Protein AF-A0AAE4KQ50-F1 (afdb_monomer)

Foldseek 3Di:
DDDDDDDDDDDPDPDDPPPPDDPPPPPPPDDDQDPVNVVVVVVVVVVVVVVVVVVVVVVVLVVVVVVVVVVVVVLVVLLVVLCLVLVVPNVLLFDDWLLPDDQPVADDPDDDSSSSSSNSSNVSSVVQVPDPFAPWTWGWDDDPQKIKIKIWGADPPPRDIDIDIDIDGHDD

Structure (mmCIF, N/CA/C/O backbone):
data_AF-A0AAE4KQ50-F1
#
_entry.id   AF-A0AAE4KQ50-F1
#
loop_
_atom_site.group_PDB
_atom_site.id
_atom_site.type_symbol
_atom_site.label_atom_id
_atom_site.label_alt_id
_atom_site.label_comp_id
_atom_site.label_asym_id
_atom_site.label_entity_id
_atom_site.label_seq_id
_atom_site.pdbx_PDB_ins_code
_atom_site.Cartn_x
_atom_site.Cartn_y
_atom_site.Cartn_z
_atom_site.occupancy
_atom_site.B_iso_or_equiv
_atom_site.auth_seq_id
_atom_site.auth_comp_id
_atom_site.auth_asym_id
_atom_site.auth_atom_id
_atom_site.pdbx_PDB_model_num
ATOM 1 N N . MET A 1 1 ? 56.672 -20.445 16.147 1.00 42.69 1 MET A N 1
ATOM 2 C CA . MET A 1 1 ? 56.615 -21.146 14.847 1.00 42.69 1 MET A CA 1
ATOM 3 C C . MET A 1 1 ? 57.744 -20.590 13.990 1.00 42.69 1 MET A C 1
ATOM 5 O O . MET A 1 1 ? 57.677 -19.436 13.601 1.00 42.69 1 MET A O 1
ATOM 9 N N . ASN A 1 2 ? 58.849 -21.330 13.867 1.00 33.19 2 ASN A N 1
ATOM 10 C CA . ASN A 1 2 ? 60.110 -20.856 13.283 1.00 33.19 2 ASN A CA 1
ATOM 11 C C . ASN A 1 2 ? 60.237 -21.408 11.859 1.00 33.19 2 ASN A C 1
ATOM 13 O O . ASN A 1 2 ? 60.316 -22.623 11.686 1.00 33.19 2 ASN A O 1
ATOM 17 N N . ILE A 1 3 ? 60.247 -20.533 10.855 1.00 40.19 3 ILE A N 1
ATOM 18 C CA . ILE A 1 3 ? 60.419 -20.920 9.452 1.00 40.19 3 ILE A CA 1
ATOM 19 C C . ILE A 1 3 ? 61.920 -20.927 9.152 1.00 40.19 3 ILE A C 1
ATOM 21 O O . ILE A 1 3 ? 62.582 -19.892 9.198 1.00 40.19 3 ILE A O 1
ATOM 25 N N . ARG A 1 4 ? 62.466 -22.116 8.875 1.00 44.28 4 ARG A N 1
ATOM 26 C CA . ARG A 1 4 ? 63.839 -22.289 8.390 1.00 44.28 4 ARG A CA 1
ATOM 27 C C . ARG A 1 4 ? 63.887 -21.961 6.896 1.00 44.28 4 ARG A C 1
ATOM 29 O O . ARG A 1 4 ? 63.162 -22.560 6.110 1.00 44.28 4 ARG A O 1
ATOM 36 N N . GLN A 1 5 ? 64.754 -21.020 6.533 1.00 49.97 5 GLN A N 1
ATOM 37 C CA . GLN A 1 5 ? 65.153 -20.723 5.156 1.00 49.97 5 GLN A CA 1
ATOM 38 C C . GLN A 1 5 ? 65.790 -21.971 4.521 1.00 49.97 5 GLN A C 1
ATOM 40 O O . GLN A 1 5 ? 66.689 -22.577 5.108 1.00 49.97 5 GLN A O 1
ATOM 45 N N . ILE A 1 6 ? 65.317 -22.364 3.338 1.00 55.34 6 ILE A N 1
ATOM 46 C CA . ILE A 1 6 ? 65.887 -23.465 2.556 1.00 55.34 6 ILE A CA 1
ATOM 47 C C . ILE A 1 6 ? 67.048 -22.896 1.735 1.00 55.34 6 ILE A C 1
ATOM 49 O O . ILE A 1 6 ? 66.842 -22.105 0.819 1.00 55.34 6 ILE A O 1
ATOM 53 N N . ASN A 1 7 ? 68.272 -23.308 2.069 1.00 49.72 7 ASN A N 1
ATOM 54 C CA . ASN A 1 7 ? 69.453 -23.098 1.234 1.00 49.72 7 ASN A CA 1
ATOM 55 C C . ASN A 1 7 ? 69.345 -23.999 -0.001 1.00 49.72 7 ASN A C 1
ATOM 57 O O . ASN A 1 7 ? 69.439 -25.221 0.119 1.00 49.72 7 ASN A O 1
ATOM 61 N N . LEU A 1 8 ? 69.176 -23.411 -1.183 1.00 52.19 8 LEU A N 1
ATOM 62 C CA . LEU A 1 8 ? 69.316 -24.140 -2.439 1.00 52.19 8 LEU A CA 1
ATOM 63 C C . LEU A 1 8 ? 70.795 -24.139 -2.830 1.00 52.19 8 LEU A C 1
ATOM 65 O O . LEU A 1 8 ? 71.335 -23.150 -3.323 1.00 52.19 8 LEU A O 1
ATOM 69 N N . THR A 1 9 ? 71.465 -25.257 -2.555 1.00 55.78 9 THR A N 1
ATOM 70 C CA . THR A 1 9 ? 72.802 -25.548 -3.072 1.00 55.78 9 THR A CA 1
ATOM 71 C C . THR A 1 9 ? 72.758 -25.616 -4.591 1.00 55.78 9 THR A C 1
ATOM 73 O O . THR A 1 9 ? 71.954 -26.338 -5.174 1.00 55.78 9 THR A O 1
ATOM 76 N N . ASN A 1 10 ? 73.657 -24.856 -5.202 1.00 55.22 10 ASN A N 1
ATOM 77 C CA . ASN A 1 10 ? 73.857 -24.710 -6.631 1.00 55.22 10 ASN A CA 1
ATOM 78 C C . ASN A 1 10 ? 74.233 -26.064 -7.267 1.00 55.22 10 ASN A C 1
ATOM 80 O O . ASN A 1 10 ? 75.393 -26.476 -7.249 1.00 55.22 10 ASN A O 1
ATOM 84 N N . THR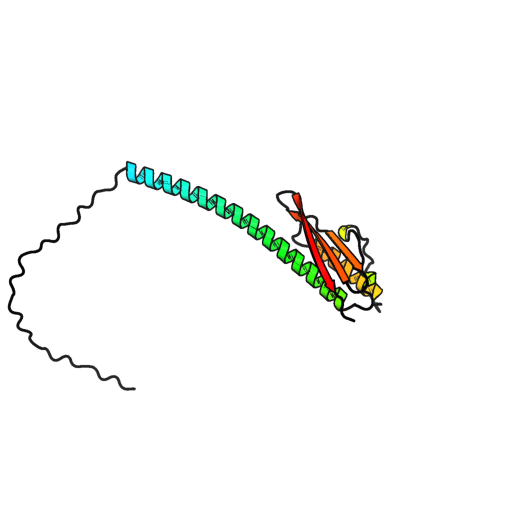 A 1 11 ? 73.249 -26.793 -7.791 1.00 57.91 11 THR A N 1
ATOM 85 C CA . THR A 1 11 ? 73.479 -27.964 -8.640 1.00 57.91 11 THR A CA 1
ATOM 86 C C . THR A 1 11 ? 73.732 -27.493 -10.064 1.00 57.91 11 THR A C 1
ATOM 88 O O . THR A 1 11 ? 72.800 -27.137 -10.783 1.00 57.91 11 THR A O 1
ATOM 91 N N . ASN A 1 12 ? 75.005 -27.514 -10.465 1.00 56.50 12 ASN A N 1
ATOM 92 C CA . ASN A 1 12 ? 75.436 -27.411 -11.857 1.00 56.50 12 ASN A CA 1
ATOM 93 C C . ASN A 1 12 ? 74.837 -28.581 -12.655 1.00 56.50 12 ASN A C 1
ATOM 95 O O . ASN A 1 12 ? 75.412 -29.667 -12.733 1.00 56.50 12 ASN A O 1
ATOM 99 N N . MET A 1 13 ? 73.652 -28.366 -13.223 1.00 58.41 13 MET A N 1
ATOM 100 C CA . MET A 1 13 ? 73.063 -29.265 -14.206 1.00 58.41 13 MET A CA 1
ATOM 101 C C . MET A 1 13 ? 73.729 -28.992 -15.550 1.00 58.41 13 MET A C 1
ATOM 103 O O . MET A 1 13 ? 73.458 -27.997 -16.217 1.00 58.41 13 MET A O 1
ATOM 107 N N . ASN A 1 14 ? 74.643 -29.883 -15.915 1.00 55.34 14 ASN A N 1
ATOM 108 C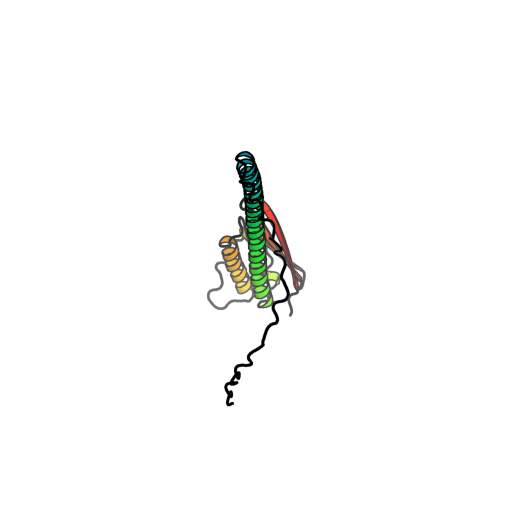 CA . ASN A 1 14 ? 75.309 -29.900 -17.206 1.00 55.34 14 ASN A CA 1
ATOM 109 C C . ASN A 1 14 ? 74.281 -30.350 -18.261 1.00 55.34 14 ASN A C 1
ATOM 111 O O . ASN A 1 14 ? 74.062 -31.545 -18.464 1.00 55.34 14 ASN A O 1
ATOM 115 N N . PHE A 1 15 ? 73.569 -29.393 -18.858 1.00 57.41 15 PHE A N 1
ATOM 116 C CA . PHE A 1 15 ? 72.570 -29.673 -19.883 1.00 57.41 15 PHE A CA 1
ATOM 117 C C . PHE A 1 15 ? 73.291 -29.937 -21.206 1.00 57.41 15 PHE A C 1
ATOM 119 O O . PHE A 1 15 ? 73.778 -29.019 -21.863 1.00 57.41 15 PHE A O 1
ATOM 126 N N . SER A 1 16 ? 73.398 -31.215 -21.572 1.00 62.78 16 SER A N 1
ATOM 127 C CA . SER A 1 16 ? 73.758 -31.624 -22.927 1.00 62.78 16 SER A CA 1
ATOM 128 C C . SER A 1 16 ? 72.789 -30.938 -23.890 1.00 62.78 16 SER A C 1
ATOM 130 O O . SER A 1 16 ? 71.576 -31.113 -23.772 1.00 62.78 16 SER A O 1
ATOM 132 N N . SER A 1 17 ? 73.317 -30.099 -24.781 1.00 58.69 17 SER A N 1
ATOM 133 C CA . SER A 1 17 ? 72.553 -29.383 -25.797 1.00 58.69 17 SER A CA 1
ATOM 134 C C . SER A 1 17 ? 71.928 -30.387 -26.764 1.00 58.69 17 SER A C 1
ATOM 136 O O . SER A 1 17 ? 72.513 -30.718 -27.796 1.00 58.69 17 SER A O 1
ATOM 138 N N . ALA A 1 18 ? 70.748 -30.896 -26.413 1.00 58.62 18 ALA A N 1
ATOM 139 C CA . ALA A 1 18 ? 69.844 -31.465 -27.389 1.00 58.62 18 ALA A CA 1
ATOM 140 C C . ALA A 1 18 ? 69.542 -30.362 -28.406 1.00 58.62 18 ALA A C 1
ATOM 142 O O . ALA A 1 18 ? 69.146 -29.251 -28.051 1.00 58.62 18 ALA A O 1
ATOM 143 N N . ASP A 1 19 ? 69.829 -30.677 -29.657 1.00 59.09 19 ASP A N 1
ATOM 144 C CA . ASP A 1 19 ? 69.681 -29.828 -30.822 1.00 59.09 19 ASP A CA 1
ATOM 145 C C . ASP A 1 19 ? 68.194 -29.473 -30.999 1.00 59.09 19 ASP A C 1
ATOM 147 O O . ASP A 1 19 ? 67.409 -30.227 -31.580 1.00 59.09 19 ASP A O 1
ATOM 151 N N . TYR A 1 20 ? 67.764 -28.351 -30.414 1.00 61.12 20 TYR A N 1
ATOM 152 C CA . TYR A 1 20 ? 66.436 -27.798 -30.647 1.00 61.12 20 TYR A CA 1
ATOM 153 C C . TYR A 1 20 ? 66.447 -27.141 -32.020 1.00 61.12 20 TYR A C 1
ATOM 155 O O . TYR A 1 20 ? 66.635 -25.931 -32.160 1.00 61.12 20 TYR A O 1
ATOM 163 N N . GLY A 1 21 ? 66.233 -27.975 -33.037 1.00 56.59 21 GLY A N 1
ATOM 164 C CA . GLY A 1 21 ? 65.799 -27.533 -34.348 1.00 56.59 21 GLY A CA 1
ATOM 165 C C . GLY A 1 21 ? 64.710 -26.477 -34.179 1.00 56.59 21 GLY A C 1
ATOM 166 O O . GLY A 1 21 ? 63.676 -26.706 -33.554 1.00 56.59 21 GLY A O 1
ATOM 167 N N . HIS A 1 22 ? 65.020 -25.296 -34.692 1.00 63.38 22 HIS A N 1
ATOM 168 C CA . HIS A 1 22 ? 64.220 -24.089 -34.750 1.00 63.38 22 HIS A CA 1
ATOM 169 C C . HIS A 1 22 ? 62.738 -24.365 -35.074 1.00 63.38 22 HIS A C 1
ATOM 171 O O . HIS A 1 22 ? 62.336 -24.384 -36.235 1.00 63.38 22 HIS A O 1
ATOM 177 N N . LEU A 1 23 ? 61.900 -24.528 -34.046 1.00 64.00 23 LEU A N 1
ATOM 178 C CA . LEU A 1 23 ? 60.451 -24.397 -34.185 1.00 64.00 23 LEU A CA 1
ATOM 179 C C . LEU A 1 23 ? 60.128 -22.904 -34.136 1.00 64.00 23 LEU A C 1
ATOM 181 O O . LEU A 1 23 ? 59.851 -22.328 -33.086 1.00 64.00 23 LEU A O 1
ATOM 185 N N . SER A 1 24 ? 60.235 -22.253 -35.290 1.00 66.75 24 SER A N 1
ATOM 186 C CA . SER A 1 24 ? 59.655 -20.937 -35.520 1.00 66.75 24 SER A CA 1
ATOM 187 C C . SER A 1 24 ? 58.138 -21.060 -35.371 1.00 66.75 24 SER A C 1
ATOM 189 O O . SER A 1 24 ? 57.455 -21.542 -36.273 1.00 66.75 24 SER A O 1
ATOM 191 N N . SER A 1 25 ? 57.589 -20.636 -34.229 1.00 69.62 25 SER A N 1
ATOM 192 C CA . SER A 1 25 ? 56.150 -20.391 -34.116 1.00 69.62 25 SER A CA 1
ATOM 193 C C . SER A 1 25 ? 55.760 -19.430 -35.241 1.00 69.62 25 SER A C 1
ATOM 195 O O . SER A 1 25 ? 56.343 -18.342 -35.319 1.00 69.62 25 SER A O 1
ATOM 197 N N . PRO A 1 26 ? 54.837 -19.800 -36.146 1.00 70.50 26 PRO A N 1
ATOM 198 C CA . PRO A 1 26 ? 54.443 -18.905 -37.218 1.00 70.50 26 PRO A CA 1
ATOM 199 C C . PRO A 1 26 ? 53.896 -17.620 -36.585 1.00 70.50 26 PRO A C 1
ATOM 201 O O . PRO A 1 26 ? 53.068 -17.701 -35.673 1.00 70.50 26 PRO A O 1
ATOM 204 N N . PRO A 1 27 ? 54.347 -16.430 -37.019 1.00 70.38 27 PRO A N 1
ATOM 205 C CA . PRO A 1 27 ? 53.809 -15.190 -36.490 1.00 70.38 27 PRO A CA 1
ATOM 206 C C . PRO A 1 27 ? 52.310 -15.156 -36.794 1.00 70.38 27 PRO A C 1
ATOM 208 O O . PRO A 1 27 ? 51.904 -15.289 -37.954 1.00 70.38 27 PRO A O 1
ATOM 211 N N . PHE A 1 28 ? 51.483 -14.990 -35.760 1.00 71.56 28 PHE A N 1
ATOM 212 C CA . PHE A 1 28 ? 50.066 -14.697 -35.946 1.00 71.56 28 PHE A CA 1
ATOM 213 C C . PHE A 1 28 ? 49.967 -13.447 -36.823 1.00 71.56 28 PHE A C 1
ATOM 215 O O . PHE A 1 28 ? 50.367 -12.353 -36.427 1.00 71.56 28 PHE A O 1
ATOM 222 N N . ARG A 1 29 ? 49.488 -13.612 -38.060 1.00 71.94 29 ARG A N 1
ATOM 223 C CA . ARG A 1 29 ? 49.270 -12.490 -38.975 1.00 71.94 29 ARG A CA 1
ATOM 224 C C . ARG A 1 29 ? 48.110 -11.667 -38.430 1.00 71.94 29 ARG A C 1
ATOM 226 O O . ARG A 1 29 ? 46.956 -12.062 -38.575 1.00 71.94 29 ARG A O 1
ATOM 233 N N . GLN A 1 30 ? 48.422 -10.527 -37.824 1.00 73.56 30 GLN A N 1
ATOM 234 C CA . GLN A 1 30 ? 47.432 -9.519 -37.475 1.00 73.56 30 GLN A CA 1
ATOM 235 C C . GLN A 1 30 ? 46.812 -8.992 -38.775 1.00 73.56 30 GLN A C 1
ATOM 237 O O . GLN A 1 30 ? 47.445 -8.268 -39.542 1.00 73.56 30 GLN A O 1
ATOM 242 N N . ARG A 1 31 ? 45.581 -9.412 -39.060 1.00 74.31 31 ARG A N 1
ATOM 243 C CA . ARG A 1 31 ? 44.753 -8.784 -40.088 1.00 74.31 31 ARG A CA 1
ATOM 244 C C . ARG A 1 31 ? 44.182 -7.512 -39.462 1.00 74.31 31 ARG A C 1
ATOM 246 O O . ARG A 1 31 ? 43.578 -7.584 -38.398 1.00 74.31 31 ARG A O 1
ATOM 253 N N . GLY A 1 32 ? 44.472 -6.354 -40.055 1.00 73.62 32 GLY A N 1
ATOM 254 C CA . GLY A 1 32 ? 43.923 -5.078 -39.595 1.00 73.62 32 GLY A CA 1
ATOM 255 C C . GLY A 1 32 ? 42.396 -5.072 -39.685 1.00 73.62 32 GLY A C 1
ATOM 256 O O . GLY A 1 32 ? 41.833 -5.758 -40.538 1.00 73.62 32 GLY A O 1
ATOM 257 N N . VAL A 1 33 ? 41.748 -4.301 -38.813 1.00 78.44 33 VAL A N 1
ATOM 258 C CA . VAL A 1 33 ? 40.291 -4.132 -38.835 1.00 78.44 33 VAL A CA 1
ATOM 259 C C . VAL A 1 33 ? 39.865 -3.369 -40.086 1.00 78.44 33 VAL A C 1
ATOM 261 O O . VAL A 1 33 ? 40.445 -2.335 -40.433 1.00 78.44 33 VAL A O 1
ATOM 264 N N . GLY A 1 34 ? 38.865 -3.889 -40.791 1.00 86.75 34 GLY A N 1
ATOM 265 C CA . GLY A 1 34 ? 38.287 -3.199 -41.943 1.00 86.75 34 GLY A CA 1
ATOM 266 C C . GLY A 1 34 ? 37.396 -2.035 -41.501 1.00 86.75 34 GLY A C 1
ATOM 267 O O . GLY A 1 34 ? 36.728 -2.118 -40.475 1.00 86.75 34 GLY A O 1
ATOM 268 N N . LEU A 1 35 ? 37.293 -0.963 -42.294 1.00 91.50 35 LEU A N 1
ATOM 269 C CA . LEU A 1 35 ? 36.355 0.137 -41.999 1.00 91.50 35 LEU A CA 1
ATOM 270 C C . LEU A 1 35 ? 34.900 -0.370 -41.919 1.00 91.50 35 LEU A C 1
ATOM 272 O O . LEU A 1 35 ? 34.137 0.045 -41.052 1.00 91.50 35 LEU A O 1
ATOM 276 N N . VAL A 1 36 ? 34.547 -1.344 -42.765 1.00 93.00 36 VAL A N 1
ATOM 277 C CA . VAL A 1 36 ? 33.242 -2.029 -42.736 1.00 93.00 36 VAL A CA 1
ATOM 278 C C . VAL A 1 36 ? 33.032 -2.812 -41.434 1.00 93.00 36 VAL A C 1
ATOM 280 O O . VAL A 1 36 ? 31.920 -2.844 -40.922 1.00 93.00 36 VAL A O 1
ATOM 283 N N . GLU A 1 37 ? 34.084 -3.398 -40.864 1.00 93.94 37 GLU A N 1
ATOM 284 C CA . GLU A 1 37 ? 34.009 -4.163 -39.612 1.00 93.94 37 GLU A CA 1
ATOM 285 C C . GLU A 1 37 ? 33.657 -3.257 -38.428 1.00 93.94 37 GLU A C 1
ATOM 287 O O . GLU A 1 37 ? 32.769 -3.578 -37.640 1.00 93.94 37 GLU A O 1
ATOM 292 N N . VAL A 1 38 ? 34.275 -2.073 -38.359 1.00 94.81 38 VAL A N 1
A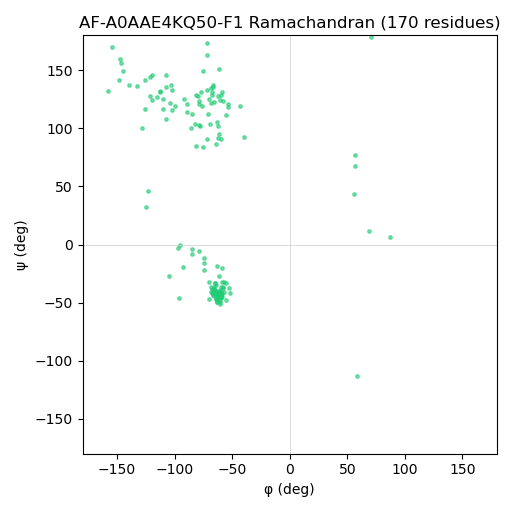TOM 293 C CA . VAL A 1 38 ? 33.970 -1.068 -37.330 1.00 94.81 38 VAL A CA 1
ATOM 294 C C . VAL A 1 38 ? 32.541 -0.539 -37.479 1.00 94.81 38 VAL A C 1
ATOM 296 O O . VAL A 1 38 ? 31.831 -0.407 -36.484 1.00 94.81 38 VAL A O 1
ATOM 299 N N . LEU A 1 39 ? 32.082 -0.280 -38.709 1.00 95.56 39 LEU A N 1
ATOM 300 C CA . LEU A 1 39 ? 30.710 0.179 -38.954 1.00 95.56 39 LEU A CA 1
ATOM 301 C C . LEU A 1 39 ? 29.668 -0.864 -38.535 1.00 95.56 39 LEU A C 1
ATOM 303 O O . LEU A 1 39 ? 28.675 -0.514 -37.898 1.00 95.56 39 LEU A O 1
ATOM 307 N N . VAL A 1 40 ? 29.902 -2.141 -38.846 1.00 96.06 40 VAL A N 1
ATOM 308 C CA . VAL A 1 40 ? 29.014 -3.231 -38.419 1.00 96.06 40 VAL A CA 1
ATOM 309 C C . VAL A 1 40 ? 29.041 -3.390 -36.895 1.00 96.06 40 VAL A C 1
ATOM 311 O O . VAL A 1 40 ? 27.983 -3.548 -36.290 1.00 96.06 40 VAL A O 1
ATOM 314 N N . ALA A 1 41 ? 30.207 -3.280 -36.250 1.00 96.81 41 ALA A N 1
ATOM 315 C CA . ALA A 1 41 ? 30.310 -3.340 -34.791 1.00 96.81 41 ALA A CA 1
ATOM 316 C C . ALA A 1 41 ? 29.523 -2.209 -34.102 1.00 96.81 41 ALA A C 1
ATOM 318 O O . ALA A 1 41 ? 28.784 -2.463 -33.152 1.00 96.81 41 ALA A O 1
ATOM 319 N N . LEU A 1 42 ? 29.621 -0.976 -34.606 1.00 96.50 42 LEU A N 1
ATOM 320 C CA . LEU A 1 42 ? 28.855 0.166 -34.094 1.00 96.50 42 LEU A CA 1
ATOM 321 C C . LEU A 1 42 ? 27.348 0.013 -34.337 1.00 96.50 42 LEU A C 1
ATOM 323 O O . LEU A 1 42 ? 26.547 0.366 -33.469 1.00 96.50 42 LEU A O 1
ATOM 327 N N . LEU A 1 43 ? 26.949 -0.556 -35.480 1.00 97.69 43 LEU A N 1
ATOM 328 C CA . LEU A 1 43 ? 25.547 -0.862 -35.759 1.00 97.69 43 LEU A CA 1
ATOM 329 C C . LEU A 1 43 ? 24.992 -1.852 -34.728 1.00 97.69 43 LEU A C 1
ATOM 331 O O . LEU A 1 43 ? 23.974 -1.576 -34.098 1.00 97.69 43 LEU A O 1
ATOM 335 N N . LEU A 1 44 ? 25.685 -2.967 -34.497 1.00 97.75 44 LEU A N 1
ATOM 336 C CA . LEU A 1 44 ? 25.266 -3.963 -33.508 1.00 97.75 44 LEU A CA 1
ATOM 337 C C . LEU A 1 44 ? 25.241 -3.387 -32.085 1.00 97.75 44 LEU A C 1
ATOM 339 O O . LEU A 1 44 ? 24.290 -3.634 -31.346 1.00 97.75 44 LEU A O 1
ATOM 343 N N . LEU A 1 45 ? 26.237 -2.571 -31.722 1.00 97.88 45 LEU A N 1
ATOM 344 C CA . LEU A 1 45 ? 26.291 -1.888 -30.428 1.00 97.88 45 LEU A CA 1
ATOM 345 C C . LEU A 1 45 ? 25.084 -0.965 -30.224 1.00 97.88 45 LEU A C 1
ATOM 347 O O . LEU A 1 45 ? 24.468 -0.988 -29.161 1.00 97.88 45 LEU A O 1
ATOM 351 N N . SER A 1 46 ? 24.723 -0.172 -31.234 1.00 98.25 46 SER A N 1
ATOM 352 C CA . SER A 1 46 ? 23.577 0.737 -31.123 1.00 98.25 46 SER A CA 1
ATOM 353 C C . SER A 1 46 ? 22.253 -0.016 -30.947 1.00 98.25 46 SER A C 1
ATOM 355 O O . SER A 1 46 ? 21.453 0.364 -30.094 1.00 98.25 46 SER A O 1
ATOM 357 N N . ILE A 1 47 ? 22.050 -1.132 -31.658 1.00 98.31 47 ILE A N 1
ATOM 358 C CA . ILE A 1 47 ? 20.875 -2.002 -31.481 1.00 98.31 47 ILE A CA 1
ATOM 359 C C . ILE A 1 47 ? 20.849 -2.610 -30.070 1.00 98.31 47 ILE A C 1
ATOM 361 O O . ILE A 1 47 ? 19.804 -2.602 -29.419 1.00 98.31 47 ILE A O 1
ATOM 365 N N . ALA A 1 48 ? 21.991 -3.093 -29.569 1.00 98.38 48 ALA A N 1
ATOM 366 C CA . ALA A 1 48 ? 22.090 -3.667 -28.227 1.00 98.38 48 ALA A CA 1
ATOM 367 C C . ALA A 1 48 ? 21.750 -2.643 -27.129 1.00 98.38 48 ALA A C 1
ATOM 369 O O . ALA A 1 48 ? 20.985 -2.949 -26.215 1.00 98.38 48 ALA A O 1
ATOM 370 N N . LEU A 1 49 ? 22.263 -1.413 -27.241 1.00 98.25 49 LEU A N 1
ATOM 371 C CA . LEU A 1 49 ? 21.984 -0.338 -26.284 1.00 98.25 49 LEU A CA 1
ATOM 372 C C . LEU A 1 49 ? 20.514 0.096 -26.307 1.00 98.25 49 LEU A C 1
ATOM 374 O O . LEU A 1 49 ? 19.936 0.326 -25.247 1.00 98.25 49 LEU A O 1
ATOM 378 N N . LEU A 1 50 ? 19.885 0.163 -27.485 1.00 97.62 50 LEU A N 1
ATOM 379 C CA . LEU A 1 50 ? 18.450 0.447 -27.600 1.00 97.62 50 LEU A CA 1
ATOM 380 C C . LEU A 1 50 ? 17.601 -0.656 -26.952 1.00 97.62 50 LEU A C 1
ATOM 382 O O . LEU A 1 50 ? 16.638 -0.356 -26.246 1.00 97.62 50 LEU A O 1
ATOM 386 N N . GLY A 1 51 ? 17.982 -1.923 -27.143 1.00 97.75 51 GLY A N 1
ATOM 387 C CA . GLY A 1 51 ? 17.343 -3.056 -26.472 1.00 97.75 51 GLY A CA 1
ATOM 388 C C . GLY A 1 51 ? 17.456 -2.968 -24.947 1.00 97.75 51 GLY A C 1
ATOM 389 O O . GLY A 1 51 ? 16.452 -3.081 -24.246 1.00 97.75 51 GLY A O 1
ATOM 390 N N . MET A 1 52 ? 18.654 -2.685 -24.431 1.00 98.06 52 MET A N 1
ATOM 391 C CA . MET A 1 52 ? 18.893 -2.511 -22.994 1.00 98.06 52 MET A CA 1
ATOM 392 C C . MET A 1 52 ? 18.110 -1.328 -22.411 1.00 98.06 52 MET A C 1
ATOM 394 O O . MET A 1 52 ? 17.533 -1.447 -21.333 1.00 98.06 52 MET A O 1
ATOM 398 N N . ALA A 1 53 ? 18.046 -0.202 -23.126 1.00 97.81 53 ALA A N 1
ATOM 399 C CA . ALA A 1 53 ? 17.298 0.973 -22.686 1.00 97.81 53 ALA A CA 1
ATOM 400 C C . ALA A 1 53 ? 15.801 0.671 -22.519 1.00 97.81 53 ALA A C 1
ATOM 402 O O . ALA A 1 53 ? 15.189 1.120 -21.552 1.00 97.81 53 ALA A O 1
ATOM 403 N N . ARG A 1 54 ? 15.215 -0.129 -23.420 1.00 97.38 54 ARG A N 1
ATOM 404 C CA . ARG A 1 54 ? 13.818 -0.563 -23.294 1.00 97.38 54 ARG A CA 1
ATOM 405 C C . ARG A 1 54 ? 13.597 -1.422 -22.049 1.00 97.38 54 ARG A C 1
ATOM 407 O O . ARG A 1 54 ? 12.698 -1.122 -21.270 1.00 97.38 54 ARG A O 1
ATOM 414 N N . LEU A 1 55 ? 14.436 -2.436 -21.842 1.00 97.19 55 LEU A N 1
ATOM 415 C CA . LEU A 1 55 ? 14.346 -3.308 -20.665 1.00 97.19 55 LEU A CA 1
ATOM 416 C C . LEU A 1 55 ? 14.497 -2.517 -19.358 1.00 97.19 55 LEU A C 1
ATOM 418 O O . LEU A 1 55 ? 13.811 -2.795 -18.377 1.00 97.19 55 LEU A O 1
ATOM 422 N N . GLN A 1 56 ? 15.356 -1.493 -19.352 1.00 97.44 56 GLN A N 1
ATOM 423 C CA . GLN A 1 56 ? 15.522 -0.607 -18.202 1.00 97.44 56 GLN A CA 1
ATOM 424 C C . GLN A 1 56 ? 14.234 0.165 -17.880 1.00 97.44 56 GLN A C 1
ATOM 426 O O . GLN A 1 56 ? 13.883 0.304 -16.709 1.00 97.44 56 GLN A O 1
ATOM 431 N N . LEU A 1 57 ? 13.522 0.662 -18.898 1.00 94.56 57 LEU A N 1
ATOM 432 C CA . LEU A 1 57 ? 12.253 1.369 -18.706 1.00 94.56 57 LEU A CA 1
ATOM 433 C C . LEU A 1 57 ? 11.155 0.444 -18.174 1.00 94.56 57 LEU A C 1
ATOM 435 O O . LEU A 1 57 ? 10.418 0.851 -17.280 1.00 94.56 57 LEU A O 1
ATOM 439 N N . GLU A 1 58 ? 11.063 -0.781 -18.694 1.00 94.69 58 GLU A N 1
ATOM 440 C CA . GLU A 1 58 ? 10.119 -1.801 -18.213 1.00 94.69 58 GLU A CA 1
ATOM 441 C C . GLU A 1 58 ? 10.422 -2.161 -16.747 1.00 94.69 58 GLU A C 1
ATOM 443 O O . GLU A 1 58 ? 9.547 -2.069 -15.891 1.00 94.69 58 GLU A O 1
ATOM 448 N N . THR A 1 59 ? 11.697 -2.389 -16.412 1.00 96.38 59 THR A N 1
ATOM 449 C CA . THR A 1 59 ? 12.137 -2.663 -15.031 1.00 96.38 59 THR A CA 1
ATOM 450 C C . THR A 1 59 ? 11.752 -1.538 -14.064 1.00 96.38 59 THR A C 1
ATOM 452 O O . THR A 1 59 ? 11.322 -1.801 -12.944 1.00 96.38 59 THR A O 1
ATOM 455 N N . MET A 1 60 ? 11.889 -0.271 -14.469 1.00 94.50 60 MET A N 1
ATOM 456 C CA . MET A 1 60 ? 11.492 0.868 -13.629 1.00 94.50 60 MET A CA 1
ATOM 457 C C . MET A 1 60 ? 9.982 0.912 -13.365 1.00 94.50 60 MET A C 1
ATOM 459 O O . MET A 1 60 ? 9.561 1.367 -12.300 1.00 94.50 60 MET A O 1
ATOM 463 N N . GLN A 1 61 ? 9.164 0.474 -14.324 1.00 92.00 61 GLN A N 1
ATOM 464 C CA . GLN A 1 61 ? 7.715 0.384 -14.140 1.00 92.00 61 GLN A CA 1
ATOM 465 C C . GLN A 1 61 ? 7.367 -0.737 -13.161 1.00 92.00 61 GLN A C 1
ATOM 467 O O . GLN A 1 61 ? 6.649 -0.489 -12.192 1.00 92.00 61 GLN A O 1
ATOM 472 N N . ASP A 1 62 ? 7.961 -1.917 -13.341 1.00 92.81 62 ASP A N 1
ATOM 473 C CA . ASP A 1 62 ? 7.754 -3.065 -12.454 1.00 92.81 62 ASP A CA 1
ATOM 474 C C . ASP A 1 62 ? 8.191 -2.765 -11.015 1.00 92.81 62 ASP A C 1
ATOM 476 O O . ASP A 1 62 ? 7.483 -3.088 -10.061 1.00 92.81 62 ASP A O 1
ATOM 480 N N . GLN A 1 63 ? 9.325 -2.077 -10.843 1.00 94.25 63 GLN A N 1
ATOM 481 C CA . GLN A 1 63 ? 9.795 -1.625 -9.532 1.00 94.25 63 GLN A CA 1
ATOM 482 C C . GLN A 1 63 ? 8.779 -0.718 -8.839 1.00 94.25 63 GLN A C 1
ATOM 484 O O . GLN A 1 63 ? 8.538 -0.875 -7.644 1.00 94.25 63 GLN A O 1
ATOM 489 N N . ARG A 1 64 ? 8.161 0.215 -9.574 1.00 92.50 64 ARG A N 1
ATOM 490 C CA . ARG A 1 64 ? 7.153 1.118 -9.009 1.00 92.50 64 ARG A CA 1
ATOM 491 C C . ARG A 1 64 ? 5.891 0.366 -8.598 1.00 92.50 64 ARG A C 1
ATOM 493 O O . ARG A 1 64 ? 5.374 0.612 -7.514 1.00 92.50 64 ARG A O 1
ATOM 500 N N . LEU A 1 65 ? 5.417 -0.559 -9.432 1.00 91.69 65 LEU A N 1
ATOM 501 C CA . LEU A 1 65 ? 4.250 -1.377 -9.105 1.00 91.69 65 LEU A CA 1
ATOM 502 C C . LEU A 1 65 ? 4.512 -2.249 -7.872 1.00 91.69 65 LEU A C 1
ATOM 504 O O . LEU A 1 65 ? 3.688 -2.293 -6.960 1.00 91.69 65 LEU A O 1
ATOM 508 N N . SER A 1 66 ? 5.674 -2.903 -7.822 1.00 94.62 66 SER A N 1
ATOM 509 C CA . SER A 1 66 ? 6.081 -3.698 -6.664 1.00 94.62 66 SER A CA 1
ATOM 510 C C . SER A 1 66 ? 6.187 -2.845 -5.403 1.00 94.62 66 SER A C 1
ATOM 512 O O . SER A 1 66 ? 5.759 -3.290 -4.345 1.00 94.62 66 SER A O 1
ATOM 514 N N . TYR A 1 67 ? 6.734 -1.633 -5.504 1.00 95.75 67 TYR A N 1
ATOM 515 C CA . TYR A 1 67 ? 6.826 -0.711 -4.376 1.00 95.75 67 TYR A CA 1
ATOM 516 C C . TYR A 1 67 ? 5.441 -0.304 -3.857 1.00 95.75 67 TYR A C 1
ATOM 518 O O . TYR A 1 67 ? 5.200 -0.400 -2.657 1.00 95.75 67 TYR A O 1
ATOM 526 N N . ASN A 1 68 ? 4.511 0.066 -4.744 1.00 95.31 68 ASN A N 1
ATOM 527 C CA . ASN A 1 68 ? 3.143 0.418 -4.356 1.00 95.31 68 ASN A CA 1
ATOM 528 C C . ASN A 1 68 ? 2.421 -0.754 -3.676 1.00 95.31 68 ASN A C 1
ATOM 530 O O . ASN A 1 68 ? 1.779 -0.555 -2.651 1.00 95.31 68 ASN A O 1
ATOM 534 N N . ARG A 1 69 ? 2.573 -1.984 -4.184 1.00 95.31 69 ARG A N 1
ATOM 535 C CA . ARG A 1 69 ? 2.039 -3.178 -3.508 1.00 95.31 69 ARG A CA 1
ATOM 536 C C . ARG A 1 69 ? 2.610 -3.344 -2.106 1.00 95.31 69 ARG A C 1
ATOM 538 O O . ARG A 1 69 ? 1.856 -3.580 -1.173 1.00 95.31 69 ARG A O 1
ATOM 545 N N . THR A 1 70 ? 3.921 -3.178 -1.937 1.00 97.12 70 THR A N 1
ATOM 546 C CA . THR A 1 70 ? 4.545 -3.224 -0.608 1.00 97.12 70 THR A CA 1
ATOM 547 C C . THR A 1 70 ? 3.968 -2.157 0.321 1.00 97.12 70 THR A C 1
ATOM 549 O O . THR A 1 70 ? 3.663 -2.465 1.465 1.00 97.12 70 THR A O 1
ATOM 552 N N . VAL A 1 71 ? 3.776 -0.924 -0.159 1.00 96.75 71 VAL A N 1
ATOM 553 C CA . VAL A 1 71 ? 3.149 0.153 0.627 1.00 96.75 71 VAL A CA 1
ATOM 554 C C . VAL A 1 71 ? 1.713 -0.210 1.019 1.00 96.75 71 VAL A C 1
ATOM 556 O O . VAL A 1 71 ? 1.362 -0.060 2.184 1.00 96.75 71 VAL A O 1
ATOM 559 N N . ALA A 1 72 ? 0.911 -0.748 0.095 1.00 97.19 72 ALA A N 1
ATOM 560 C CA . ALA A 1 72 ? -0.446 -1.212 0.389 1.00 97.19 72 ALA A CA 1
ATOM 561 C C . ALA A 1 72 ? -0.455 -2.336 1.439 1.00 97.19 72 ALA A C 1
ATOM 563 O O . ALA A 1 72 ? -1.236 -2.281 2.382 1.00 97.19 72 ALA A O 1
ATOM 564 N N . HIS A 1 73 ? 0.456 -3.313 1.335 1.00 97.12 73 HIS A N 1
ATOM 565 C CA . HIS A 1 73 ? 0.609 -4.358 2.351 1.00 97.12 73 HIS A CA 1
ATOM 566 C C . HIS A 1 73 ? 0.970 -3.781 3.722 1.00 97.12 73 HIS A C 1
ATOM 568 O O . HIS A 1 73 ? 0.364 -4.180 4.708 1.00 97.12 73 HIS A O 1
ATOM 574 N N . LEU A 1 74 ? 1.910 -2.836 3.793 1.00 97.44 74 LEU A N 1
ATOM 575 C CA . LEU A 1 74 ? 2.298 -2.213 5.061 1.00 97.44 74 LEU A CA 1
ATOM 576 C C . LEU A 1 74 ? 1.130 -1.448 5.702 1.00 97.44 74 LEU A C 1
ATOM 578 O O . LEU A 1 74 ? 0.902 -1.599 6.897 1.00 97.44 74 LEU A O 1
ATOM 582 N N . LEU A 1 75 ? 0.365 -0.687 4.912 1.00 97.75 75 LEU A N 1
ATOM 583 C CA . LEU A 1 75 ? -0.818 0.041 5.389 1.00 97.75 75 LEU A CA 1
ATOM 584 C C . LEU A 1 75 ? -1.943 -0.901 5.839 1.00 97.75 75 LEU A C 1
ATOM 586 O O . LEU A 1 75 ? -2.617 -0.620 6.826 1.00 97.75 75 LEU A O 1
ATOM 590 N N . ALA A 1 76 ? -2.148 -2.019 5.137 1.00 97.69 76 ALA A N 1
ATOM 591 C CA . ALA A 1 76 ? -3.113 -3.038 5.543 1.00 97.69 76 ALA A CA 1
ATOM 592 C C . ALA A 1 76 ? -2.689 -3.745 6.836 1.00 97.69 76 ALA A C 1
ATOM 594 O O . ALA A 1 76 ? -3.523 -3.983 7.703 1.00 97.69 76 ALA A O 1
ATOM 595 N N . GLN A 1 77 ? -1.399 -4.066 6.978 1.00 97.50 77 GLN A N 1
ATOM 596 C CA . GLN A 1 77 ? -0.858 -4.679 8.192 1.00 97.50 77 GLN A CA 1
ATOM 597 C C . GLN A 1 77 ? -0.973 -3.742 9.393 1.00 97.50 77 GLN A C 1
ATOM 599 O O . GLN A 1 77 ? -1.392 -4.190 10.452 1.00 97.50 77 GLN A O 1
ATOM 604 N N . GLU A 1 78 ? -0.676 -2.452 9.222 1.00 96.94 78 GLU A N 1
ATOM 605 C CA . GLU A 1 78 ? -0.878 -1.447 10.270 1.00 96.94 78 GLU A CA 1
ATOM 606 C C . GLU A 1 78 ? -2.335 -1.438 10.758 1.00 96.94 78 GLU A C 1
ATOM 608 O O . GLU A 1 78 ? -2.590 -1.492 11.961 1.00 96.94 78 GLU A O 1
ATOM 613 N N . MET A 1 79 ? -3.297 -1.416 9.831 1.00 97.50 79 MET A N 1
ATOM 614 C CA . MET A 1 79 ? -4.718 -1.419 10.180 1.00 97.50 79 MET A CA 1
ATOM 615 C C . MET A 1 79 ? -5.142 -2.733 10.847 1.00 97.50 79 MET A C 1
ATOM 617 O O . MET A 1 79 ? -5.867 -2.717 11.838 1.00 97.50 79 MET A O 1
ATOM 621 N N . ALA A 1 80 ? -4.653 -3.875 10.358 1.00 97.06 80 ALA A N 1
ATOM 622 C CA . ALA A 1 80 ? -4.929 -5.175 10.962 1.00 97.06 80 ALA A CA 1
ATOM 623 C C . ALA A 1 80 ? -4.392 -5.267 12.400 1.00 97.06 80 ALA A C 1
ATOM 625 O O . ALA A 1 80 ? -5.088 -5.754 13.286 1.00 97.06 80 ALA A O 1
ATOM 626 N N . GLU A 1 81 ? -3.184 -4.756 12.654 1.00 96.56 81 GLU A N 1
ATOM 627 C CA . GLU A 1 81 ? -2.597 -4.712 13.997 1.00 96.56 81 GLU A CA 1
ATOM 628 C C . GLU A 1 81 ? -3.406 -3.820 14.949 1.00 96.56 81 GLU A C 1
ATOM 630 O O . GLU A 1 81 ? -3.618 -4.198 16.102 1.00 96.56 81 GLU A O 1
ATOM 635 N N . ARG A 1 82 ? -3.906 -2.672 14.473 1.00 96.00 82 ARG A N 1
ATOM 636 C CA . ARG A 1 82 ? -4.785 -1.782 15.253 1.00 96.00 82 ARG A CA 1
ATOM 637 C C . ARG A 1 82 ? -6.116 -2.450 15.600 1.00 96.00 82 ARG A C 1
ATOM 639 O O . ARG A 1 82 ? -6.498 -2.455 16.766 1.00 96.00 82 ARG A O 1
ATOM 646 N N . ILE A 1 83 ? -6.765 -3.087 14.622 1.00 96.50 83 ILE A N 1
ATOM 647 C CA . ILE A 1 83 ? -8.014 -3.839 14.834 1.00 96.50 83 ILE A CA 1
ATOM 648 C C . ILE A 1 83 ? -7.790 -4.969 15.840 1.00 96.50 83 ILE A C 1
ATOM 650 O O . ILE A 1 83 ? -8.565 -5.131 16.777 1.00 96.50 83 ILE A O 1
ATOM 654 N N . GLN A 1 84 ? -6.691 -5.712 15.699 1.00 95.56 84 GLN A N 1
ATOM 655 C CA . GLN A 1 84 ? -6.352 -6.800 16.612 1.00 95.56 84 GLN A CA 1
ATOM 656 C C . GLN A 1 84 ? -6.058 -6.305 18.038 1.00 95.56 84 GLN A C 1
ATOM 658 O O . GLN A 1 84 ? -6.341 -7.016 19.001 1.00 95.56 84 GLN A O 1
ATOM 663 N N . ALA A 1 85 ? -5.491 -5.105 18.189 1.00 95.44 85 ALA A N 1
ATOM 664 C CA . ALA A 1 85 ? -5.241 -4.488 19.490 1.00 95.44 85 ALA A CA 1
ATOM 665 C C . ALA A 1 85 ? -6.518 -3.953 20.167 1.00 95.44 85 ALA A C 1
ATOM 667 O O . ALA A 1 85 ? -6.530 -3.795 21.388 1.00 95.44 85 ALA A O 1
ATOM 668 N N . ASN A 1 86 ? -7.576 -3.693 19.394 1.00 94.94 86 ASN A N 1
ATOM 669 C CA . ASN A 1 86 ? -8.870 -3.184 19.848 1.00 94.94 86 ASN A CA 1
ATOM 670 C C . ASN A 1 86 ? -10.015 -4.130 19.433 1.00 94.94 86 ASN A C 1
ATOM 672 O O . ASN A 1 86 ? -11.050 -3.698 18.921 1.00 94.94 86 ASN A O 1
ATOM 676 N N . ALA A 1 87 ? -9.807 -5.434 19.648 1.00 94.31 87 ALA A N 1
ATOM 677 C CA . ALA A 1 87 ? -10.734 -6.491 19.241 1.00 94.31 87 ALA A CA 1
ATOM 678 C C . ALA A 1 87 ? -12.151 -6.308 19.824 1.00 94.31 87 ALA A C 1
ATOM 680 O O . ALA A 1 87 ? -13.134 -6.604 19.149 1.00 94.31 87 ALA A O 1
ATOM 681 N N . ASP A 1 88 ? -12.261 -5.730 21.028 1.00 92.88 88 ASP A N 1
ATOM 682 C CA . ASP A 1 88 ? -13.533 -5.443 21.711 1.00 92.88 88 ASP A CA 1
ATOM 683 C C . ASP A 1 88 ? -14.475 -4.512 20.918 1.00 92.88 88 ASP A C 1
ATOM 685 O O . ASP A 1 88 ? -15.670 -4.464 21.206 1.00 92.88 88 ASP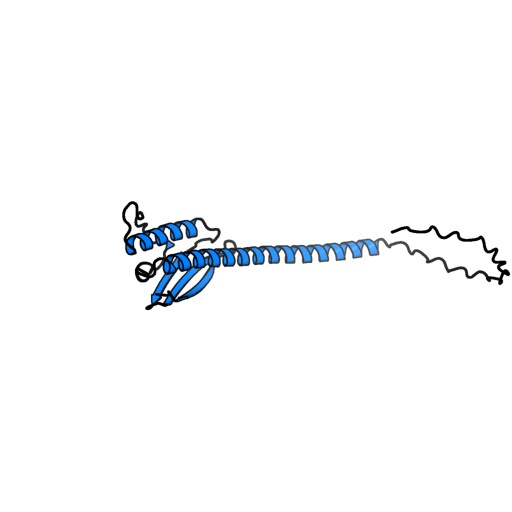 A O 1
ATOM 689 N N . ALA A 1 89 ? -13.954 -3.746 19.951 1.00 93.88 89 ALA A N 1
ATOM 690 C CA . ALA A 1 89 ? -14.715 -2.829 19.099 1.00 93.88 89 ALA A CA 1
ATOM 691 C C . ALA A 1 89 ? -14.501 -3.108 17.600 1.00 93.88 89 ALA A C 1
ATOM 693 O O . ALA A 1 89 ? -14.534 -2.185 16.785 1.00 93.88 89 ALA A O 1
ATOM 694 N N . VAL A 1 90 ? -14.276 -4.372 17.216 1.00 95.44 90 VAL A N 1
ATOM 695 C CA . VAL A 1 90 ? -14.038 -4.767 15.814 1.00 95.44 90 VAL A CA 1
ATOM 696 C C . VAL A 1 90 ? -15.123 -4.245 14.859 1.00 95.44 90 VAL A C 1
ATOM 698 O O . VAL A 1 90 ? -14.801 -3.686 13.810 1.00 95.44 90 VAL A O 1
ATOM 701 N N . ASP A 1 91 ? -16.395 -4.308 15.258 1.00 95.12 91 ASP A N 1
ATOM 702 C CA . ASP A 1 91 ? -17.533 -3.837 14.458 1.00 95.12 91 ASP A CA 1
ATOM 703 C C . ASP A 1 91 ? -17.465 -2.331 14.146 1.00 95.12 91 ASP A C 1
ATOM 705 O O . ASP A 1 91 ? -17.958 -1.878 13.108 1.00 95.12 91 ASP A O 1
ATOM 709 N N . ASN A 1 92 ? -16.813 -1.539 15.006 1.00 94.81 92 ASN A N 1
ATOM 710 C CA . ASN A 1 92 ? -16.653 -0.095 14.826 1.00 94.81 92 ASN A CA 1
ATOM 711 C C . ASN A 1 92 ? -15.628 0.270 13.742 1.00 94.81 92 ASN A C 1
ATOM 713 O O . ASN A 1 92 ? -15.588 1.427 13.320 1.00 94.81 92 ASN A O 1
ATOM 717 N N . TYR A 1 93 ? -14.832 -0.690 13.263 1.00 95.50 93 TYR A N 1
ATOM 718 C CA . TYR A 1 93 ? -13.918 -0.486 12.139 1.00 95.50 93 TYR A CA 1
ATOM 719 C C . TYR A 1 93 ? -14.588 -0.666 10.774 1.00 95.50 93 TYR A C 1
ATOM 721 O O . TYR A 1 93 ? -13.962 -0.365 9.756 1.00 95.50 93 TYR A O 1
ATOM 729 N N . SER A 1 94 ? -15.844 -1.133 10.714 1.00 96.56 94 SER A N 1
ATOM 730 C CA . SER A 1 94 ? -16.526 -1.312 9.433 1.00 96.56 94 SER A CA 1
ATOM 731 C C . SER A 1 94 ? -16.763 0.029 8.737 1.00 96.56 94 SER A C 1
ATOM 733 O O . SER A 1 94 ? -17.412 0.937 9.261 1.00 96.56 94 SER A O 1
ATOM 735 N N . VAL A 1 95 ? -16.241 0.151 7.519 1.00 95.69 95 VAL A N 1
ATOM 736 C CA . VAL A 1 95 ? -16.334 1.366 6.714 1.00 95.69 95 VAL A CA 1
ATOM 737 C C . VAL A 1 95 ? -16.394 1.020 5.234 1.00 95.69 95 VAL A C 1
ATOM 739 O O . VAL A 1 95 ? -15.696 0.135 4.748 1.00 95.69 95 VAL A O 1
ATOM 742 N N . SER A 1 96 ? -17.214 1.767 4.502 1.00 94.94 96 SER A N 1
ATOM 743 C CA . SER A 1 96 ? -17.200 1.794 3.043 1.00 94.94 96 SER A CA 1
ATOM 744 C C . SER A 1 96 ? -16.729 3.164 2.572 1.00 94.94 96 SER A C 1
ATOM 746 O O . SER A 1 96 ? -17.291 4.170 3.011 1.00 94.94 96 SER A O 1
ATOM 748 N N . ASN A 1 97 ? -15.774 3.202 1.650 1.00 94.62 97 ASN A N 1
ATOM 749 C CA . ASN A 1 97 ? -15.173 4.404 1.088 1.00 94.62 97 ASN A CA 1
ATOM 750 C C . ASN A 1 97 ? -14.573 5.298 2.177 1.00 94.62 97 ASN A C 1
ATOM 752 O O . ASN A 1 97 ? -15.058 6.406 2.448 1.00 94.62 97 ASN A O 1
ATOM 756 N N . LEU A 1 98 ? -13.505 4.794 2.798 1.00 96.12 98 LEU A N 1
ATOM 757 C CA . LEU A 1 98 ? -12.745 5.511 3.814 1.00 96.12 98 LEU A CA 1
ATOM 758 C C . LEU A 1 98 ? -12.312 6.893 3.317 1.00 96.12 98 LEU A C 1
ATOM 760 O O . LEU A 1 98 ? -12.371 7.860 4.067 1.00 96.12 98 LEU A O 1
ATOM 764 N N . LYS A 1 99 ? -11.944 7.028 2.038 1.00 94.38 99 LYS A N 1
ATOM 765 C CA . LYS A 1 99 ? -11.545 8.318 1.462 1.00 94.38 99 LYS A CA 1
ATOM 766 C C . LYS A 1 99 ? -12.602 9.415 1.641 1.00 94.38 99 LYS A C 1
ATOM 768 O O . LYS A 1 99 ? -12.246 10.587 1.760 1.00 94.38 99 LYS A O 1
ATOM 773 N N . SER A 1 100 ? -13.884 9.054 1.621 1.00 93.44 100 SER A N 1
ATOM 774 C CA . SER A 1 100 ? -15.011 9.983 1.774 1.00 93.44 100 SER A CA 1
ATOM 775 C C . SER A 1 100 ? -15.552 10.094 3.201 1.00 93.44 100 SER A C 1
ATOM 777 O O . SER A 1 100 ? -16.507 10.838 3.423 1.00 93.44 100 SER A O 1
ATOM 779 N N . ARG A 1 101 ? -14.981 9.354 4.156 1.00 93.38 101 ARG A N 1
ATOM 780 C CA . ARG A 1 101 ? -15.434 9.360 5.545 1.00 93.38 101 ARG A CA 1
ATOM 781 C C . ARG A 1 101 ? -15.122 10.711 6.196 1.00 93.38 101 ARG A C 1
ATOM 783 O O . ARG A 1 101 ? -14.029 11.259 6.046 1.00 93.38 101 ARG A O 1
ATOM 790 N N . GLU A 1 102 ? -16.108 11.247 6.910 1.00 90.69 102 GLU A N 1
ATOM 791 C CA . GLU A 1 102 ? -15.949 12.459 7.715 1.00 90.69 102 GLU A CA 1
ATOM 792 C C . GLU A 1 102 ? -15.092 12.148 8.946 1.00 90.69 102 GLU A C 1
ATOM 794 O O . GLU A 1 102 ? -15.338 11.158 9.639 1.00 90.69 102 GLU A O 1
ATOM 799 N N . LEU A 1 103 ? -14.108 13.006 9.224 1.00 86.38 103 LEU A N 1
ATOM 800 C CA . LEU A 1 103 ? -13.220 12.836 10.372 1.00 86.38 103 LEU A CA 1
ATOM 801 C C . LEU A 1 103 ? -14.004 13.033 11.670 1.00 86.38 103 LEU A C 1
ATOM 803 O O . LEU A 1 103 ? -14.682 14.047 11.860 1.00 86.38 103 LEU A O 1
ATOM 807 N N . SER A 1 104 ? -13.885 12.066 12.574 1.00 80.19 104 SER A N 1
ATOM 808 C CA . SER A 1 104 ? -14.606 12.056 13.851 1.00 80.19 104 SER A CA 1
ATOM 809 C C . SER A 1 104 ? -14.032 13.046 14.874 1.00 80.19 104 SER A C 1
ATOM 811 O O . SER A 1 104 ? -14.709 13.414 15.835 1.00 80.19 104 SER A O 1
ATOM 813 N N . GLY A 1 105 ? -12.809 13.539 14.635 1.00 72.44 105 GLY A N 1
ATOM 814 C CA . GLY A 1 105 ? -12.116 14.488 15.511 1.00 72.44 105 GLY A CA 1
ATOM 815 C C . GLY A 1 105 ? -11.321 13.814 16.627 1.00 72.44 105 GLY A C 1
ATOM 816 O O . GLY A 1 105 ? -10.754 14.513 17.472 1.00 72.44 105 GLY A O 1
ATOM 817 N N . GLY A 1 106 ? -11.244 12.482 16.592 1.00 68.88 106 GLY A N 1
ATOM 818 C CA . GLY A 1 106 ? -10.371 11.705 17.444 1.00 68.88 106 GLY A CA 1
ATOM 819 C C . GLY A 1 106 ? -10.752 11.657 18.923 1.00 68.88 106 GLY A C 1
ATOM 820 O O . GLY A 1 106 ? -11.698 12.299 19.385 1.00 68.88 106 GLY A O 1
ATOM 821 N N . CYS A 1 107 ? -9.962 10.923 19.704 1.00 80.31 107 CYS A N 1
ATOM 822 C CA . CYS A 1 107 ? -10.121 10.852 21.150 1.00 80.31 107 CYS A CA 1
ATOM 823 C C . CYS A 1 107 ? -9.062 11.690 21.887 1.00 80.31 107 CYS A C 1
ATOM 825 O O . CYS A 1 107 ? -7.862 11.452 21.781 1.00 80.31 107 CYS A O 1
ATOM 827 N N . SER A 1 108 ? -9.504 12.660 22.700 1.00 74.00 108 SER A N 1
ATOM 828 C CA . SER A 1 108 ? -8.603 13.591 23.407 1.00 74.00 108 SER A CA 1
ATOM 829 C C . SER A 1 108 ? -8.422 13.317 24.911 1.00 74.00 108 SER A C 1
ATOM 831 O O . SER A 1 108 ? -7.388 13.690 25.469 1.00 74.00 108 SER A O 1
ATOM 833 N N . LYS A 1 109 ? -9.401 12.704 25.597 1.00 74.56 109 LYS A N 1
ATOM 834 C CA . LYS A 1 109 ? -9.328 12.269 27.011 1.00 74.56 109 LYS A CA 1
ATOM 835 C C . LYS A 1 109 ? -10.359 11.168 27.272 1.00 74.56 109 LYS A C 1
ATOM 837 O O . LYS A 1 109 ? -11.518 11.387 26.960 1.00 74.56 109 LYS A O 1
ATOM 842 N N . GLU A 1 110 ? -9.928 10.074 27.911 1.00 74.81 110 GLU A N 1
ATOM 843 C CA . GLU A 1 110 ? -10.758 8.905 28.276 1.00 74.81 110 GLU A CA 1
ATOM 844 C C . GLU A 1 110 ? -11.468 8.267 27.071 1.00 74.81 110 GLU A C 1
ATOM 846 O O . GLU A 1 110 ? -12.659 8.461 26.864 1.00 74.81 110 GLU A O 1
ATOM 851 N N . CYS A 1 111 ? -10.717 7.503 26.273 1.00 86.75 111 CYS A N 1
ATOM 852 C CA . CYS A 1 111 ? -11.244 6.850 25.075 1.00 86.75 111 CYS A CA 1
ATOM 853 C C . CYS A 1 111 ? -11.975 5.562 25.421 1.00 86.75 111 CYS A C 1
ATOM 855 O O . CYS A 1 111 ? -11.411 4.691 26.091 1.00 86.75 111 CYS A O 1
ATOM 857 N N . THR A 1 112 ? -13.197 5.423 24.919 1.00 92.12 112 THR A N 1
ATOM 858 C CA . THR A 1 112 ? -13.809 4.102 24.770 1.00 92.12 112 THR A CA 1
ATOM 859 C C . THR A 1 112 ? -13.132 3.346 23.621 1.00 92.12 112 THR A C 1
ATOM 861 O O . THR A 1 112 ? -12.438 3.944 22.795 1.00 92.12 112 THR A O 1
ATOM 864 N N . SER A 1 113 ? -13.315 2.028 23.556 1.00 92.69 113 SER A N 1
ATOM 865 C CA . SER A 1 113 ? -12.850 1.216 22.423 1.00 92.69 113 SER A CA 1
ATOM 866 C C . SER A 1 113 ? -13.461 1.686 21.092 1.00 92.69 113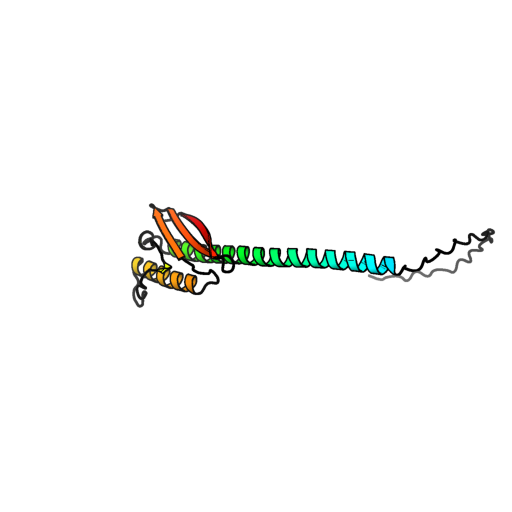 SER A C 1
ATOM 868 O O . SER A 1 113 ? -12.782 1.686 20.068 1.00 92.69 113 SER A O 1
ATOM 870 N N . GLU A 1 114 ? -14.696 2.194 21.112 1.00 92.62 114 GLU A N 1
ATOM 871 C CA . GLU A 1 114 ? -15.371 2.782 19.945 1.00 92.62 114 GLU A CA 1
ATOM 872 C C . GLU A 1 114 ? -14.718 4.104 19.491 1.00 92.62 114 GLU A C 1
ATOM 874 O O . GLU A 1 114 ? -14.532 4.341 18.291 1.00 92.62 114 GLU A O 1
ATOM 879 N N . ASP A 1 115 ? -14.324 4.960 20.443 1.00 92.50 115 ASP A N 1
ATOM 880 C CA . ASP A 1 115 ? -13.620 6.215 20.145 1.00 92.50 115 ASP A CA 1
ATOM 881 C C . ASP A 1 115 ? -12.220 5.946 19.577 1.00 92.50 115 ASP A C 1
ATOM 883 O O . ASP A 1 115 ? -11.772 6.644 18.666 1.00 92.50 115 ASP A O 1
ATOM 887 N N . LEU A 1 116 ? -11.530 4.923 20.099 1.00 93.31 116 LEU A N 1
ATOM 888 C CA . LEU A 1 116 ? -10.235 4.483 19.574 1.00 93.31 116 LEU A CA 1
ATOM 889 C C . LEU A 1 116 ? -10.356 3.977 18.136 1.00 93.31 116 LEU A C 1
ATOM 891 O O . LEU A 1 116 ? -9.556 4.383 17.299 1.00 93.31 116 LEU A O 1
ATO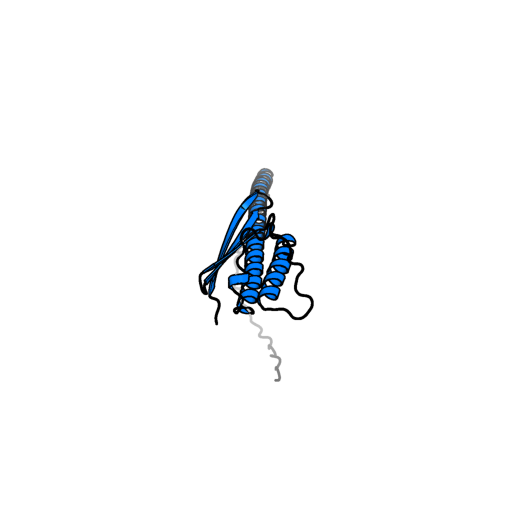M 895 N N . ALA A 1 117 ? -11.381 3.180 17.819 1.00 94.56 117 ALA A N 1
ATOM 896 C CA . ALA A 1 117 ? -11.614 2.725 16.450 1.00 94.56 117 ALA A CA 1
ATOM 897 C C . ALA A 1 117 ? -11.845 3.900 15.486 1.00 94.56 117 ALA A C 1
ATOM 899 O O . ALA A 1 117 ? -11.302 3.934 14.383 1.00 94.56 117 ALA A O 1
ATOM 900 N N . SER A 1 118 ? -12.594 4.914 15.925 1.00 93.19 118 SER A N 1
ATOM 901 C CA . SER A 1 118 ? -12.842 6.113 15.119 1.00 93.19 118 SER A CA 1
ATOM 902 C C . SER A 1 118 ? -11.576 6.947 14.890 1.00 93.19 118 SER A C 1
ATOM 904 O O . SER A 1 118 ? -11.375 7.436 13.777 1.00 93.19 118 SER A O 1
ATOM 906 N N . GLN A 1 119 ? -10.712 7.066 15.907 1.00 94.12 119 GLN A N 1
ATOM 907 C CA . GLN A 1 119 ? -9.390 7.693 15.794 1.00 94.12 119 GLN A CA 1
ATOM 908 C C . GLN A 1 119 ? -8.480 6.916 14.842 1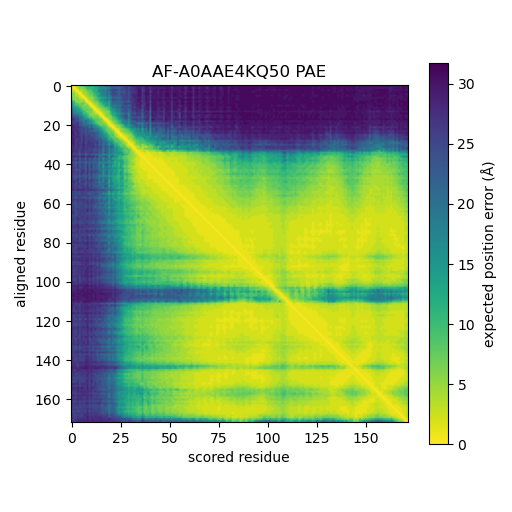.00 94.12 119 GLN A C 1
ATOM 910 O O . GLN A 1 119 ? -7.849 7.518 13.982 1.00 94.12 119 GLN A O 1
ATOM 915 N N . ASP A 1 120 ? -8.409 5.594 14.981 1.00 95.38 120 ASP A N 1
ATOM 916 C CA . ASP A 1 120 ? -7.578 4.755 14.122 1.00 95.38 120 ASP A CA 1
ATOM 917 C C . ASP A 1 120 ? -7.984 4.887 12.651 1.00 95.38 120 ASP A C 1
ATOM 919 O O . ASP A 1 120 ? -7.117 4.978 11.786 1.00 95.38 120 ASP A O 1
ATOM 923 N N . LEU A 1 121 ? -9.289 4.943 12.361 1.00 95.94 121 LEU A N 1
ATOM 924 C CA . LEU A 1 121 ? -9.787 5.190 11.007 1.00 95.94 121 LEU A CA 1
ATOM 925 C C . LEU A 1 121 ? -9.440 6.599 10.503 1.00 95.94 121 LEU A C 1
ATOM 927 O O . LEU A 1 121 ? -9.124 6.740 9.324 1.00 95.94 121 LEU A O 1
ATOM 931 N N . ASP A 1 122 ? -9.487 7.626 11.362 1.00 95.19 122 ASP A N 1
ATOM 932 C CA . ASP A 1 122 ? -9.078 8.997 11.012 1.00 95.19 122 ASP A CA 1
ATOM 933 C C . ASP A 1 122 ? -7.574 9.045 10.663 1.00 95.19 122 ASP A C 1
ATOM 935 O O . ASP A 1 122 ? -7.198 9.538 9.597 1.00 95.19 122 ASP A O 1
ATOM 939 N N . ASP A 1 123 ? -6.726 8.466 11.519 1.00 94.81 123 ASP A N 1
ATOM 940 C CA . ASP A 1 123 ? -5.272 8.397 11.327 1.00 94.81 123 ASP A CA 1
ATOM 941 C C . ASP A 1 123 ? -4.916 7.586 10.074 1.00 94.81 123 ASP A C 1
ATOM 943 O O . ASP A 1 123 ? -4.057 7.968 9.276 1.00 94.81 123 ASP A O 1
ATOM 947 N N . TRP A 1 124 ? -5.584 6.448 9.874 1.00 96.19 124 TRP A N 1
ATOM 948 C CA . TRP A 1 124 ? -5.335 5.585 8.725 1.00 96.19 124 TRP A CA 1
ATOM 949 C C . TRP A 1 124 ? -5.789 6.230 7.415 1.00 96.19 124 TRP A C 1
ATOM 951 O O . TRP A 1 124 ? -5.104 6.112 6.398 1.00 96.19 124 TRP A O 1
ATOM 961 N N . GLN A 1 125 ? -6.904 6.965 7.437 1.00 95.94 125 GLN A N 1
ATOM 962 C CA . GLN A 1 125 ? -7.356 7.766 6.305 1.00 95.94 125 GLN A CA 1
ATOM 963 C C . GLN A 1 125 ? -6.314 8.828 5.933 1.00 95.94 125 GLN A C 1
ATOM 965 O O . GLN A 1 125 ? -5.994 8.954 4.751 1.00 95.94 125 GLN A O 1
ATOM 970 N N . GLU A 1 126 ? -5.750 9.550 6.905 1.00 94.62 126 GLU A N 1
ATOM 971 C CA . GLU A 1 126 ? -4.668 10.516 6.665 1.00 94.62 126 GLU A CA 1
ATOM 972 C C . GLU A 1 126 ? -3.430 9.828 6.069 1.00 94.62 126 GLU A C 1
ATOM 974 O O . GLU A 1 126 ? -2.957 10.226 5.002 1.00 94.62 126 GLU A O 1
ATOM 979 N N . ASN A 1 127 ? -2.979 8.721 6.670 1.00 95.62 127 ASN A N 1
ATOM 980 C CA . ASN A 1 127 ? -1.840 7.942 6.176 1.00 95.62 127 ASN A CA 1
ATOM 981 C C . ASN A 1 127 ? -2.047 7.433 4.741 1.00 95.62 127 ASN A C 1
ATOM 983 O O . ASN A 1 127 ? -1.101 7.416 3.950 1.00 95.62 127 ASN A O 1
ATOM 987 N N . LEU A 1 128 ? -3.269 7.027 4.381 1.00 96.00 128 LEU A N 1
ATOM 988 C CA . LEU A 1 128 ? -3.609 6.612 3.021 1.00 96.00 128 LEU A CA 1
ATOM 989 C C . LEU A 1 128 ? -3.503 7.772 2.028 1.00 96.00 128 LEU A C 1
ATOM 991 O O . LEU A 1 128 ? -2.920 7.585 0.955 1.00 96.00 128 LEU A O 1
ATOM 995 N N . GLN A 1 129 ? -4.015 8.956 2.380 1.00 93.31 129 GLN A N 1
ATOM 996 C CA . GLN A 1 129 ? -3.953 10.137 1.508 1.00 93.31 129 GLN A CA 1
ATOM 997 C C . GLN A 1 129 ? -2.535 10.697 1.357 1.00 93.31 129 GLN A C 1
ATOM 999 O O . GLN A 1 129 ? -2.182 11.175 0.278 1.00 93.31 129 GLN A O 1
ATOM 1004 N N . ASP A 1 130 ? -1.713 10.587 2.399 1.00 95.25 130 ASP A N 1
ATOM 1005 C CA . ASP A 1 130 ? -0.314 11.030 2.392 1.00 95.25 130 ASP A CA 1
ATOM 1006 C C . ASP A 1 130 ? 0.652 9.980 1.815 1.00 95.25 130 ASP A C 1
ATOM 1008 O O . ASP A 1 130 ? 1.853 10.228 1.647 1.00 95.25 130 ASP A O 1
ATOM 1012 N N . SER A 1 131 ? 0.142 8.793 1.477 1.00 95.38 131 SER A N 1
ATOM 1013 C CA . SER A 1 131 ? 0.938 7.717 0.902 1.00 95.38 131 SER A CA 1
ATOM 1014 C C . SER A 1 131 ? 1.356 7.990 -0.552 1.00 95.38 131 SER A C 1
ATOM 1016 O O . SER A 1 131 ? 0.943 8.932 -1.227 1.00 95.38 131 SER A O 1
ATOM 1018 N N . THR A 1 132 ? 2.196 7.101 -1.089 1.00 94.81 132 THR A N 1
ATOM 1019 C CA . THR A 1 132 ? 2.577 7.132 -2.515 1.00 94.81 132 THR A CA 1
ATOM 1020 C C . THR A 1 132 ? 1.515 6.533 -3.445 1.00 94.81 132 THR A C 1
ATOM 1022 O O . THR A 1 132 ? 1.670 6.581 -4.674 1.00 94.81 132 THR A O 1
ATOM 1025 N N . LEU A 1 133 ? 0.446 5.962 -2.880 1.00 96.06 133 LEU A N 1
ATOM 1026 C CA . LEU A 1 133 ? -0.662 5.383 -3.624 1.00 96.06 133 LEU A CA 1
ATOM 1027 C C . LEU A 1 133 ? -1.534 6.515 -4.169 1.00 96.06 133 LEU A C 1
ATOM 1029 O O . LEU A 1 133 ? -2.065 7.341 -3.437 1.00 96.06 133 LEU A O 1
ATOM 1033 N N . THR A 1 134 ? -1.652 6.587 -5.491 1.00 95.75 134 THR A N 1
ATOM 1034 C CA . THR A 1 134 ? -2.451 7.631 -6.137 1.00 95.75 134 THR A CA 1
ATOM 1035 C C . THR A 1 134 ? -3.925 7.287 -6.018 1.00 95.75 134 THR A C 1
ATOM 1037 O O . THR A 1 134 ? -4.306 6.176 -6.366 1.00 95.75 134 THR A O 1
ATOM 1040 N N . ASP A 1 135 ? -4.745 8.247 -5.588 1.00 94.50 135 ASP A N 1
ATOM 1041 C CA . ASP A 1 135 ? -6.193 8.058 -5.437 1.00 94.50 135 ASP A CA 1
ATOM 1042 C C . ASP A 1 135 ? -6.549 6.869 -4.525 1.00 94.50 135 ASP A C 1
ATOM 1044 O O . ASP A 1 135 ? -7.401 6.050 -4.859 1.00 94.50 135 ASP A O 1
ATOM 1048 N N . ALA A 1 136 ? -5.832 6.748 -3.403 1.00 96.50 136 ALA A N 1
ATOM 1049 C CA . ALA A 1 136 ? -6.011 5.656 -2.459 1.00 96.50 136 ALA A CA 1
ATOM 1050 C C . ALA A 1 136 ? -7.379 5.720 -1.762 1.00 96.50 136 ALA A C 1
ATOM 1052 O O . ALA A 1 136 ? -7.830 6.786 -1.335 1.00 96.50 136 ALA A O 1
ATOM 1053 N N . ASP A 1 137 ? -8.013 4.562 -1.632 1.00 96.94 137 ASP A N 1
ATOM 1054 C CA . ASP A 1 137 ? -9.265 4.360 -0.913 1.00 96.94 137 ASP A CA 1
ATOM 1055 C C . ASP A 1 137 ? -9.288 2.960 -0.287 1.00 96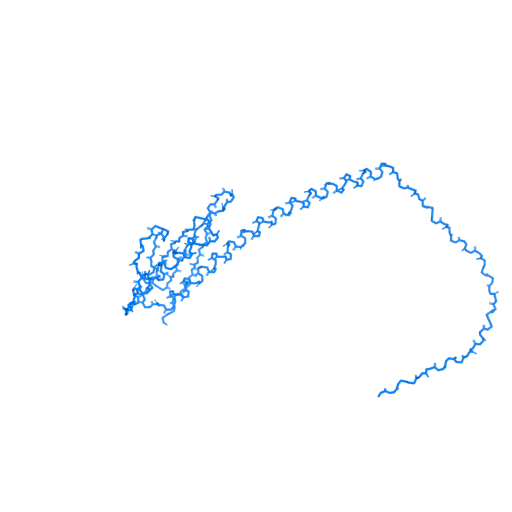.94 137 ASP A C 1
ATOM 1057 O O . ASP A 1 137 ? -8.555 2.062 -0.717 1.00 96.94 137 ASP A O 1
ATOM 1061 N N . ALA A 1 138 ? -10.133 2.776 0.722 1.00 97.62 138 ALA A N 1
ATOM 1062 C CA . ALA A 1 138 ? -10.270 1.510 1.412 1.00 97.62 138 ALA A CA 1
ATOM 1063 C C . ALA A 1 138 ? -11.706 1.221 1.855 1.00 97.62 138 ALA A C 1
ATOM 1065 O O . ALA A 1 138 ? -12.447 2.134 2.220 1.00 97.62 138 ALA A O 1
ATOM 1066 N N . ASP A 1 139 ? -12.045 -0.068 1.892 1.00 97.88 139 ASP A N 1
ATOM 1067 C CA . ASP A 1 139 ? -13.211 -0.596 2.603 1.00 97.88 139 ASP A CA 1
ATOM 1068 C C . ASP A 1 139 ? -12.763 -1.600 3.661 1.00 97.88 139 ASP A C 1
ATOM 1070 O O . ASP A 1 139 ? -11.827 -2.371 3.438 1.00 97.88 139 ASP A O 1
ATOM 1074 N N . ILE A 1 140 ? -13.483 -1.636 4.777 1.00 97.94 140 ILE A N 1
ATOM 1075 C CA . ILE A 1 140 ? -13.359 -2.661 5.809 1.00 97.94 140 ILE A CA 1
ATOM 1076 C C . ILE A 1 140 ? -14.749 -3.250 6.041 1.00 97.94 140 ILE A C 1
ATOM 1078 O O . ILE A 1 140 ? -15.678 -2.560 6.473 1.00 97.94 140 ILE A O 1
ATOM 1082 N N . ALA A 1 141 ? -14.890 -4.537 5.751 1.00 97.75 141 ALA A N 1
ATOM 1083 C CA . ALA A 1 141 ? -16.065 -5.325 6.085 1.00 97.75 141 ALA A CA 1
ATOM 1084 C C . ALA A 1 141 ? -15.715 -6.282 7.226 1.00 97.75 141 ALA A C 1
ATOM 1086 O O . ALA A 1 141 ? -14.661 -6.914 7.198 1.00 97.75 141 ALA A O 1
ATOM 1087 N N . VAL A 1 142 ? -16.603 -6.374 8.211 1.00 96.38 142 VAL A N 1
ATOM 1088 C CA . VAL A 1 142 ? -16.477 -7.274 9.360 1.00 96.38 142 VAL A CA 1
ATOM 1089 C C . VAL A 1 142 ? -17.625 -8.276 9.281 1.00 96.38 142 VAL A C 1
ATOM 1091 O O . VAL A 1 142 ? -18.778 -7.868 9.122 1.00 96.38 142 VAL A O 1
ATOM 1094 N N . ASP A 1 143 ? -17.304 -9.566 9.334 1.00 94.81 143 ASP A N 1
ATOM 1095 C CA . ASP A 1 143 ? -18.261 -10.669 9.424 1.00 94.81 143 ASP A CA 1
ATOM 1096 C C . ASP A 1 143 ? -17.848 -11.571 10.593 1.00 94.81 143 ASP A C 1
ATOM 1098 O O . ASP A 1 143 ? -16.913 -12.365 10.486 1.00 94.81 143 ASP A O 1
ATOM 1102 N N . ASP A 1 144 ? -18.522 -11.402 11.734 1.00 89.06 144 ASP A N 1
ATOM 1103 C CA . ASP A 1 144 ? -18.169 -12.048 13.004 1.00 89.06 144 ASP A CA 1
ATOM 1104 C C . ASP A 1 144 ? -16.728 -11.687 13.427 1.00 89.06 144 ASP A C 1
ATOM 1106 O O . ASP A 1 144 ? -16.442 -10.520 13.694 1.00 89.06 144 ASP A O 1
ATOM 1110 N N . SER A 1 145 ? -15.804 -12.650 13.447 1.00 88.44 145 SER A N 1
ATOM 1111 C CA . SER A 1 145 ? -14.380 -12.408 13.727 1.00 88.44 145 SER A CA 1
ATOM 1112 C C . SER A 1 145 ? -13.517 -12.276 12.466 1.00 88.44 145 SER A C 1
ATOM 1114 O O . SER A 1 145 ? -12.316 -12.033 12.581 1.00 88.44 145 SER A O 1
ATOM 1116 N N . GLU A 1 146 ? -14.076 -12.438 11.263 1.00 95.62 146 GLU A N 1
ATOM 1117 C CA . GLU A 1 146 ? -13.337 -12.290 10.006 1.00 95.62 146 GLU A CA 1
ATOM 1118 C C . GLU A 1 146 ? -13.436 -10.850 9.488 1.00 95.62 146 GLU A C 1
ATOM 1120 O O . GLU A 1 146 ? -14.517 -10.298 9.277 1.00 95.62 146 GLU A O 1
ATOM 1125 N N . VAL A 1 147 ? -12.283 -10.233 9.242 1.00 97.50 147 VAL A N 1
ATOM 1126 C CA . VAL A 1 147 ? -12.177 -8.879 8.701 1.00 97.50 147 VAL A CA 1
ATOM 1127 C C . VAL A 1 147 ? -11.641 -8.944 7.280 1.00 97.50 147 VAL A C 1
ATOM 1129 O O . VAL A 1 147 ? -10.561 -9.476 7.019 1.00 97.50 147 VAL A O 1
ATOM 1132 N N . THR A 1 148 ? -12.388 -8.345 6.356 1.00 98.12 148 THR A N 1
ATOM 1133 C CA . THR A 1 148 ? -11.998 -8.153 4.960 1.00 98.12 148 THR A CA 1
ATOM 1134 C C . THR A 1 148 ? -11.664 -6.685 4.720 1.00 98.12 148 THR A C 1
ATOM 1136 O O . THR A 1 148 ? -12.549 -5.833 4.641 1.00 98.12 148 THR A O 1
ATOM 1139 N N . LEU A 1 149 ? -10.377 -6.395 4.558 1.00 98.00 149 LEU A N 1
ATOM 1140 C CA . LEU A 1 149 ? -9.850 -5.082 4.211 1.00 98.00 149 LEU A CA 1
ATOM 1141 C C . LEU A 1 149 ? -9.534 -5.045 2.713 1.00 98.00 149 LEU A C 1
ATOM 1143 O O . LEU A 1 149 ? -8.710 -5.806 2.209 1.00 98.00 149 LEU A O 1
ATOM 1147 N N . THR A 1 150 ? -10.191 -4.148 1.985 1.00 98.19 150 THR A N 1
ATOM 1148 C CA . THR A 1 150 ? -9.995 -3.956 0.544 1.00 98.19 150 THR A CA 1
ATOM 1149 C C . THR A 1 150 ? -9.314 -2.621 0.308 1.00 98.19 150 THR A C 1
ATOM 1151 O O . THR A 1 150 ? -9.897 -1.582 0.600 1.00 98.19 150 THR A O 1
ATOM 1154 N N . LEU A 1 151 ? -8.098 -2.637 -0.240 1.00 97.62 151 LEU A N 1
ATOM 1155 C CA . LEU A 1 151 ? -7.367 -1.431 -0.627 1.00 97.62 151 LEU A CA 1
ATOM 1156 C C . LEU A 1 151 ? -7.449 -1.215 -2.128 1.00 97.62 151 LEU A C 1
ATOM 1158 O O . LEU A 1 151 ? -7.178 -2.125 -2.911 1.00 97.62 151 LEU A O 1
ATOM 1162 N N . ARG A 1 152 ? -7.749 0.019 -2.526 1.00 96.94 152 ARG A N 1
ATOM 1163 C CA . ARG A 1 152 ? -7.818 0.441 -3.924 1.00 96.94 152 ARG A CA 1
ATOM 1164 C C . ARG A 1 152 ? -6.933 1.646 -4.162 1.00 96.94 152 ARG A C 1
ATOM 1166 O O . ARG A 1 152 ? -6.855 2.548 -3.337 1.00 96.94 152 ARG A O 1
ATOM 1173 N N . TRP A 1 153 ? -6.276 1.670 -5.312 1.00 96.88 153 TRP A N 1
ATOM 1174 C CA . TRP A 1 153 ? -5.506 2.823 -5.772 1.00 96.88 153 TRP A CA 1
ATOM 1175 C C . TRP A 1 153 ? -5.409 2.819 -7.294 1.00 96.88 153 TRP A C 1
ATOM 1177 O O . TRP A 1 153 ? -5.739 1.837 -7.953 1.00 96.88 153 TRP A O 1
ATOM 1187 N N . GLN A 1 154 ? -4.920 3.904 -7.879 1.00 95.38 154 GLN A N 1
ATOM 1188 C CA . GLN A 1 154 ? -4.663 4.003 -9.311 1.00 95.38 154 GLN A CA 1
ATOM 1189 C C . GLN A 1 154 ? -3.164 3.971 -9.616 1.00 95.38 154 GLN A C 1
ATOM 1191 O O . GLN A 1 154 ? -2.331 4.508 -8.878 1.00 95.38 154 GLN A O 1
ATOM 1196 N N . ASP A 1 155 ? -2.792 3.372 -10.745 1.00 92.12 155 ASP A N 1
ATOM 1197 C CA . ASP A 1 155 ? -1.455 3.563 -11.296 1.00 92.12 155 ASP A CA 1
ATOM 1198 C C . ASP A 1 155 ? -1.298 5.006 -11.796 1.00 92.12 155 ASP A C 1
ATOM 1200 O O . ASP A 1 155 ? -2.019 5.466 -12.678 1.00 92.12 155 ASP A O 1
ATOM 1204 N N . ALA A 1 156 ? -0.314 5.728 -11.264 1.00 87.69 156 ALA A N 1
ATOM 1205 C CA . ALA A 1 156 ? -0.124 7.144 -11.573 1.00 87.69 156 ALA A CA 1
ATOM 1206 C C . ALA A 1 156 ? 0.201 7.448 -13.051 1.00 87.69 156 ALA A C 1
ATOM 1208 O O . ALA A 1 156 ? 0.127 8.607 -13.460 1.00 87.69 156 ALA A O 1
ATOM 1209 N N . ARG A 1 157 ? 0.659 6.464 -13.843 1.00 85.25 157 ARG A N 1
ATOM 1210 C CA . ARG A 1 157 ? 0.971 6.646 -15.271 1.00 85.25 157 ARG A CA 1
ATOM 1211 C C . ARG A 1 157 ? -0.190 6.228 -16.162 1.00 85.25 157 ARG A C 1
ATOM 1213 O O . ARG A 1 157 ? -0.464 6.938 -17.126 1.00 85.25 157 ARG A O 1
ATOM 1220 N N . SER A 1 158 ? -0.800 5.074 -15.899 1.00 88.94 158 SER A N 1
ATOM 1221 C CA . SER A 1 158 ? -1.860 4.532 -16.759 1.00 88.94 158 SER A CA 1
ATOM 1222 C C . SER A 1 158 ? -3.271 4.933 -16.326 1.00 88.94 158 SER A C 1
ATOM 1224 O O . SER A 1 158 ? -4.182 4.853 -17.146 1.00 88.94 158 SER A O 1
ATOM 1226 N N . GLY A 1 159 ? -3.462 5.361 -15.074 1.00 90.69 159 GLY A N 1
ATOM 1227 C CA . GLY A 1 159 ? -4.785 5.556 -14.469 1.00 90.69 159 GLY A CA 1
ATOM 1228 C C . GLY A 1 159 ? -5.536 4.242 -14.236 1.00 90.69 159 GLY A C 1
ATOM 1229 O O . GLY A 1 159 ? -6.737 4.247 -13.988 1.00 90.69 159 GLY A O 1
ATOM 1230 N N . GLU A 1 160 ? -4.855 3.100 -14.370 1.00 92.31 160 GLU A N 1
ATOM 1231 C CA . GLU A 1 160 ? -5.461 1.789 -14.168 1.00 92.31 160 GLU A CA 1
ATOM 1232 C C . GLU A 1 160 ? -5.771 1.591 -12.685 1.00 92.31 160 GLU A C 1
ATOM 1234 O O . GLU A 1 160 ? -4.879 1.713 -11.842 1.00 92.31 160 GLU A O 1
ATOM 1239 N N . ALA A 1 161 ? -7.029 1.271 -12.382 1.00 93.75 161 ALA A N 1
ATOM 1240 C CA . ALA A 1 161 ? -7.443 0.917 -11.036 1.00 93.75 161 ALA A CA 1
ATOM 1241 C C . ALA A 1 161 ? -6.801 -0.412 -10.613 1.00 93.75 161 ALA A C 1
ATOM 1243 O O . ALA A 1 161 ? -6.755 -1.386 -11.370 1.00 93.75 161 ALA A O 1
ATOM 1244 N N . ARG A 1 162 ? -6.299 -0.432 -9.386 1.00 95.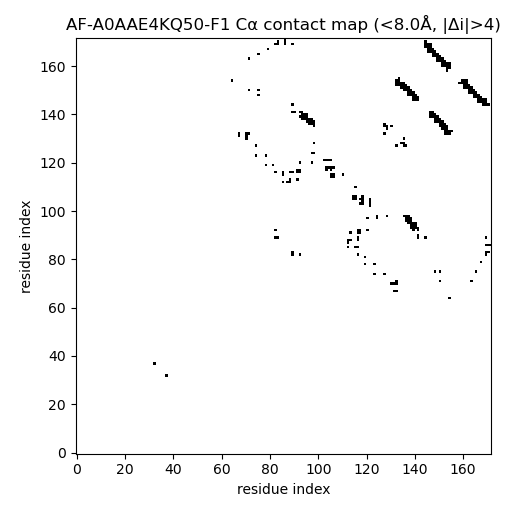12 162 ARG A N 1
ATOM 1245 C CA . ARG A 1 162 ? -5.710 -1.574 -8.701 1.00 95.12 162 ARG A CA 1
ATOM 1246 C C . ARG A 1 162 ? -6.491 -1.814 -7.424 1.00 95.12 162 ARG A C 1
ATOM 1248 O O . ARG A 1 162 ? -6.931 -0.867 -6.778 1.00 95.12 162 ARG A O 1
ATOM 1255 N N . GLU A 1 163 ? -6.629 -3.082 -7.086 1.00 95.50 163 GLU A N 1
ATOM 1256 C CA . GLU A 1 163 ? -7.295 -3.544 -5.880 1.00 95.50 163 GLU A CA 1
ATOM 1257 C C . GLU A 1 163 ? -6.483 -4.702 -5.302 1.00 95.50 163 GLU A C 1
ATOM 1259 O O . GLU A 1 163 ? -6.016 -5.560 -6.055 1.00 95.50 163 GLU A O 1
ATOM 1264 N N . GLU A 1 164 ? -6.303 -4.707 -3.986 1.00 96.31 164 GLU A N 1
ATOM 1265 C CA . GLU A 1 164 ? -5.777 -5.844 -3.230 1.00 96.31 164 GLU A CA 1
ATOM 1266 C C . GLU A 1 164 ? -6.681 -6.072 -2.015 1.00 96.31 164 GLU A C 1
ATOM 1268 O O . GLU A 1 164 ? -7.077 -5.124 -1.330 1.00 96.31 164 GLU A O 1
ATOM 1273 N N . VAL A 1 165 ? -7.002 -7.338 -1.754 1.00 97.44 165 VAL A N 1
ATOM 1274 C CA . VAL A 1 165 ? -7.898 -7.756 -0.671 1.00 97.44 165 VAL A CA 1
ATOM 1275 C C . VAL A 1 165 ? -7.098 -8.518 0.377 1.00 97.44 165 VAL A C 1
ATOM 1277 O O . VAL A 1 165 ? -6.336 -9.432 0.057 1.00 97.44 165 VAL A O 1
ATOM 1280 N N . PHE A 1 166 ? -7.301 -8.145 1.632 1.00 97.19 166 PHE A N 1
ATOM 1281 C CA . PHE A 1 166 ? -6.658 -8.695 2.811 1.00 97.19 166 PHE A CA 1
ATOM 1282 C C . PHE A 1 166 ? -7.736 -9.266 3.717 1.00 97.19 166 PHE A C 1
ATOM 1284 O O . PHE A 1 166 ? -8.661 -8.553 4.092 1.00 97.19 166 PHE A O 1
ATOM 1291 N N . ILE A 1 167 ? -7.617 -10.543 4.063 1.00 96.88 167 ILE A N 1
ATOM 1292 C CA . ILE A 1 167 ? -8.564 -11.225 4.945 1.00 96.88 167 ILE A CA 1
ATOM 1293 C C . ILE A 1 167 ? -7.779 -11.753 6.137 1.00 96.88 167 ILE A C 1
ATOM 1295 O O . ILE A 1 167 ? -6.747 -12.408 5.955 1.00 96.88 167 ILE A O 1
ATOM 1299 N N . PHE A 1 168 ? -8.240 -11.439 7.341 1.00 96.06 168 PHE A N 1
ATOM 1300 C CA . PHE A 1 168 ? -7.651 -11.911 8.588 1.00 96.06 168 PHE A CA 1
ATOM 1301 C C . PHE A 1 168 ? -8.732 -12.113 9.649 1.00 96.06 168 PHE A C 1
ATOM 1303 O O . PHE A 1 168 ? -9.802 -11.519 9.579 1.00 96.06 168 PHE A O 1
ATOM 1310 N N . GLU A 1 169 ? -8.438 -12.965 10.624 1.00 94.56 169 GLU A N 1
ATOM 1311 C CA . GLU A 1 169 ? -9.325 -13.264 11.747 1.00 94.56 169 GLU A CA 1
ATOM 1312 C C . GLU A 1 169 ? -8.827 -12.525 12.992 1.00 94.56 169 GLU A C 1
ATOM 1314 O O . GLU A 1 169 ? -7.619 -12.487 13.248 1.00 94.56 169 GLU A O 1
ATOM 1319 N N . VAL A 1 170 ? -9.747 -11.931 13.747 1.00 92.44 170 VAL A N 1
ATOM 1320 C CA . VAL A 1 170 ? -9.459 -11.232 15.000 1.00 92.44 170 VAL A CA 1
ATOM 1321 C C . VAL A 1 170 ? -9.532 -12.228 16.149 1.00 92.44 170 VAL A C 1
ATOM 1323 O O . VAL A 1 170 ? -10.558 -12.861 16.375 1.00 92.44 170 VAL A O 1
ATOM 1326 N N . LEU A 1 171 ? -8.426 -12.375 16.878 1.00 85.44 171 LEU A N 1
ATOM 1327 C CA . LEU A 1 171 ? -8.366 -13.242 18.057 1.00 85.44 171 LEU A CA 1
ATOM 1328 C C . LEU A 1 171 ? -8.985 -12.546 19.282 1.00 85.44 171 LEU A C 1
ATOM 1330 O O . LEU A 1 171 ? -8.566 -11.432 19.600 1.00 85.44 171 LEU A O 1
ATOM 1334 N N . GLU A 1 172 ? -9.924 -13.220 19.955 1.00 65.88 172 GLU A N 1
ATOM 1335 C CA . GLU A 1 172 ? -10.484 -12.841 21.270 1.00 65.88 172 GLU A CA 1
ATOM 1336 C C . GLU A 1 172 ? -9.496 -13.040 22.437 1.00 65.88 172 GLU A C 1
ATOM 1338 O O . GLU A 1 172 ? -8.724 -14.035 22.431 1.00 65.88 172 GLU A O 1
#

Sequence (172 aa):
MNIRQINLTNTNMNFSSADYGHLSSPPFRQRGVGLVEVLVALLLLSIALLGMARLQLETMQDQRLSYNRTVAHLLAQEMAERIQANADAVDNYSVSNLKSRELSGGCSKECTSEDLASQDLDDWQENLQDSTLTDADADIAVDDSEVTLTLRWQDARSGEAREEVFIFEVLE

Secondary structure (DSSP, 8-state):
------------------------PPP---PPPPHHHHHHHHHHHHHHHHHHHHHHHHHHHHHHHHHHHHHHHHHHHHHHHHHHHTGGGGGGG-BS-GGGPPP-----SS--HHHHHHHHHHHHHHHHHTSSSEEEEEEEEEETTEEEEEEEEE-TTT--EEEEEEEEEPP-

Radius of gyration: 35.94 Å; Cα contacts (8 Å, |Δi|>4): 166; chains: 1; bounding box: 94×46×71 Å

Mean predicted aligned error: 11.22 Å

pLDDT: mean 87.23, std 15.1, range [33.19, 98.38]

Nearest PDB structures (foldseek):
  7ccz-assembly2_B  TM=6.869E-01  e=3.544E-01  Homo sapiens
  7aak-assembly2_B  TM=6.803E-01  e=4.765E-01  Homo sapiens
  7aak-assembly1_A  TM=6.737E-01  e=4.765E-01  Homo sapiens
  8pnd-assembly1_A  TM=6.947E-01  e=7.213E-01  Homo sapiens

Solvent-accessible surface area (backbone atoms only — not comparable to full-atom values): 10330 Å² total; per-residue (Å²): 141,85,84,79,84,81,83,80,77,86,74,86,75,83,73,77,81,72,82,74,72,82,80,73,74,76,77,82,78,82,73,78,86,48,74,68,55,55,52,51,51,53,51,53,50,52,53,51,51,54,52,51,52,51,54,52,55,52,51,56,50,52,51,50,53,53,48,49,51,50,50,52,50,52,55,50,49,54,51,50,53,51,44,50,74,42,48,95,25,48,75,56,54,50,39,76,50,43,69,77,56,79,76,76,78,54,65,89,76,88,67,49,60,58,39,47,32,43,25,51,52,42,54,49,43,50,52,40,68,72,41,91,47,36,80,39,36,36,34,31,48,65,56,92,51,39,37,41,40,37,43,34,28,32,41,86,85,80,66,48,79,44,75,52,80,44,75,51,72,54,70,132